Protein AF-A0AAU7CLR8-F1 (afdb_monomer)

pLDDT: mean 82.73, std 19.78, range [35.38, 98.19]

InterPro domains:
  IPR036515 Transposase IS200-like superfamily [G3DSA:3.30.70.1290] (5-138)
  IPR036515 Transposase IS200-like superfamily [SSF143422] (8-136)

Organism: NCBI:txid3120278

Nearest PDB structures (foldseek):
  8r10-assembly1_A  TM=4.354E-01  e=8.042E+00  Homo sapiens

Radius of gyration: 17.31 Å; Cα contacts (8 Å, |Δi|>4): 120; chains: 1; bounding box: 37×54×46 Å

Mean predicted aligned error: 8.2 Å

Structure (mmCIF, N/CA/C/O backbone):
data_AF-A0AAU7CLR8-F1
#
_entry.id   AF-A0AAU7CLR8-F1
#
loop_
_atom_site.group_PDB
_atom_site.id
_atom_site.type_symbol
_atom_site.label_atom_id
_atom_site.label_alt_id
_atom_site.label_comp_id
_atom_site.label_asym_id
_atom_site.label_entity_id
_atom_site.label_seq_id
_atom_site.pdbx_PDB_ins_code
_atom_site.Cartn_x
_atom_site.Cartn_y
_atom_site.Cartn_z
_atom_site.occupancy
_atom_site.B_iso_or_equiv
_atom_site.auth_seq_id
_atom_site.auth_comp_id
_atom_site.auth_asym_id
_atom_site.auth_atom_id
_atom_site.pdbx_PDB_model_num
ATOM 1 N N . MET A 1 1 ? -14.559 5.794 26.475 1.00 35.38 1 MET A N 1
ATOM 2 C CA . MET A 1 1 ? -15.899 5.375 26.018 1.00 35.38 1 MET A CA 1
ATOM 3 C C . MET A 1 1 ? -15.882 5.243 24.505 1.00 35.38 1 MET A C 1
ATOM 5 O O . MET A 1 1 ? -15.564 6.211 23.830 1.00 35.38 1 MET A O 1
ATOM 9 N N . LEU A 1 2 ? -16.119 4.031 23.996 1.00 50.56 2 LEU A N 1
ATOM 10 C CA . LEU A 1 2 ? -16.311 3.714 22.574 1.00 50.56 2 LEU A CA 1
ATOM 11 C C . LEU A 1 2 ? -17.798 3.401 22.313 1.00 50.56 2 LEU A C 1
ATOM 13 O O . LEU A 1 2 ? -18.126 2.366 21.753 1.00 50.56 2 LEU A O 1
ATOM 17 N N . GLY A 1 3 ? -18.697 4.270 22.763 1.00 42.66 3 GLY A N 1
ATOM 18 C CA . GLY A 1 3 ? -20.067 4.355 22.249 1.00 42.66 3 GLY A CA 1
ATOM 19 C C . GLY A 1 3 ? -20.168 5.762 21.677 1.00 42.66 3 GLY A C 1
ATOM 20 O O . GLY A 1 3 ? -19.748 6.693 22.350 1.00 42.66 3 GLY A O 1
ATOM 21 N N . GLU A 1 4 ? -20.501 6.014 20.418 1.00 36.34 4 GLU A N 1
ATOM 22 C CA . GLU A 1 4 ? -21.523 5.369 19.591 1.00 36.34 4 GLU A CA 1
ATOM 23 C C . GLU A 1 4 ? -21.059 5.186 18.121 1.00 36.34 4 GLU A C 1
ATOM 25 O O . GLU A 1 4 ? -21.870 5.082 17.215 1.00 36.34 4 GLU A O 1
ATOM 30 N N . GLY A 1 5 ? -19.741 5.124 17.867 1.00 45.78 5 GLY A N 1
ATOM 31 C CA . GLY A 1 5 ? -19.139 5.006 16.517 1.00 45.78 5 GLY A CA 1
ATOM 32 C C . GLY A 1 5 ? -18.350 3.711 16.249 1.00 45.78 5 GLY A C 1
ATOM 33 O O . GLY A 1 5 ? -17.415 3.697 15.447 1.00 45.78 5 GLY A O 1
ATOM 34 N N . GLY A 1 6 ? -18.633 2.632 16.988 1.00 51.19 6 GLY A N 1
ATOM 35 C CA . GLY A 1 6 ? -17.843 1.391 16.954 1.00 51.19 6 GLY A CA 1
ATOM 36 C C . GLY A 1 6 ? -17.954 0.585 15.652 1.00 51.19 6 GLY A C 1
ATOM 37 O O . GLY A 1 6 ? -16.949 0.023 15.207 1.00 51.19 6 GLY A O 1
ATOM 38 N N . SER A 1 7 ? -19.140 0.551 15.028 1.00 60.22 7 SER A N 1
ATOM 39 C CA . SER A 1 7 ? -19.382 -0.153 13.757 1.00 60.22 7 SER A CA 1
ATOM 40 C C . SER A 1 7 ? -18.608 0.483 12.612 1.00 60.22 7 SER A C 1
ATOM 42 O O . SER A 1 7 ? -17.913 -0.214 11.877 1.00 60.22 7 SER A O 1
ATOM 44 N N . ASP A 1 8 ? -18.646 1.810 12.525 1.00 75.56 8 ASP A N 1
ATOM 45 C CA . ASP A 1 8 ? -18.095 2.552 11.393 1.00 75.56 8 ASP A CA 1
ATOM 46 C C . ASP A 1 8 ? -16.573 2.482 11.380 1.00 75.56 8 ASP A C 1
ATOM 48 O O . ASP A 1 8 ? -15.959 2.290 10.330 1.00 75.56 8 ASP A O 1
ATOM 52 N N . ARG A 1 9 ? -15.939 2.533 12.558 1.00 80.62 9 ARG A N 1
ATOM 53 C CA . ARG A 1 9 ? -14.488 2.36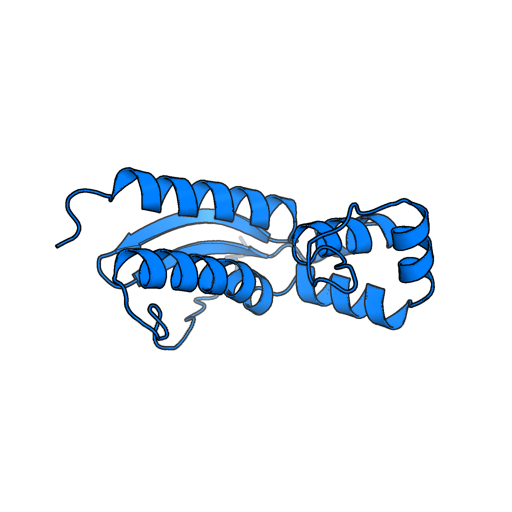0 12.656 1.00 80.62 9 ARG A CA 1
ATOM 54 C C . ARG A 1 9 ? -14.060 0.932 12.340 1.00 80.62 9 ARG A C 1
ATOM 56 O O . ARG A 1 9 ? -13.052 0.749 11.660 1.00 80.62 9 ARG A O 1
ATOM 63 N N . LYS A 1 10 ? -14.786 -0.074 12.837 1.00 85.19 10 LYS A N 1
ATOM 64 C CA . LYS A 1 10 ? -14.478 -1.478 12.537 1.00 85.19 10 LYS A CA 1
ATOM 65 C C . LYS A 1 10 ? -14.606 -1.741 11.036 1.00 85.19 10 LYS A C 1
ATOM 67 O O . LYS A 1 10 ? -13.667 -2.277 10.455 1.00 85.19 10 LYS A O 1
ATOM 72 N N . GLN A 1 11 ? -15.696 -1.283 10.421 1.00 88.94 11 GLN A N 1
ATOM 73 C CA . GLN A 1 11 ? -15.925 -1.407 8.984 1.00 88.94 11 GLN A CA 1
ATOM 74 C C . GLN A 1 11 ? -14.863 -0.659 8.175 1.00 88.94 11 GLN A C 1
ATOM 76 O O . GLN A 1 11 ? -14.345 -1.183 7.193 1.00 88.94 11 GLN A O 1
ATOM 81 N N . TRP A 1 12 ? -14.482 0.548 8.603 1.00 90.31 12 TRP A N 1
ATOM 82 C CA . TRP A 1 12 ? -13.409 1.297 7.956 1.00 90.31 12 TRP A CA 1
ATOM 83 C C . TRP A 1 12 ? -12.079 0.532 8.002 1.00 90.31 12 TRP A C 1
ATOM 85 O O . TRP A 1 12 ? -11.385 0.452 6.988 1.00 90.31 12 TRP A O 1
ATOM 95 N N . ILE A 1 13 ? -11.728 -0.057 9.155 1.00 91.94 13 ILE A N 1
ATOM 96 C CA . ILE A 1 13 ? -10.505 -0.862 9.307 1.00 91.94 13 ILE A CA 1
ATOM 97 C C . ILE A 1 13 ? -10.564 -2.092 8.401 1.00 91.94 13 ILE A C 1
ATOM 99 O O . ILE A 1 13 ? -9.583 -2.377 7.720 1.00 91.94 13 ILE A O 1
ATOM 103 N N . GLU A 1 14 ? -11.695 -2.792 8.371 1.00 93.19 14 GLU A N 1
ATOM 104 C CA . GLU A 1 14 ? -11.907 -3.969 7.526 1.00 93.19 14 GLU A CA 1
ATOM 105 C C . GLU A 1 14 ? -11.739 -3.640 6.039 1.00 93.19 14 GLU A C 1
ATOM 107 O O . GLU A 1 14 ? -10.895 -4.237 5.369 1.00 93.19 14 GLU A O 1
ATOM 112 N N . ASN A 1 15 ? -12.436 -2.608 5.555 1.00 94.25 15 ASN A N 1
ATOM 113 C CA . ASN A 1 15 ? -12.339 -2.146 4.170 1.00 94.25 15 ASN A CA 1
ATOM 114 C C . ASN A 1 15 ? -10.900 -1.754 3.815 1.00 94.25 15 ASN A C 1
ATOM 116 O O . ASN A 1 15 ? -10.388 -2.103 2.749 1.00 94.25 15 ASN A O 1
ATOM 120 N N . ARG A 1 16 ? -10.215 -1.054 4.728 1.0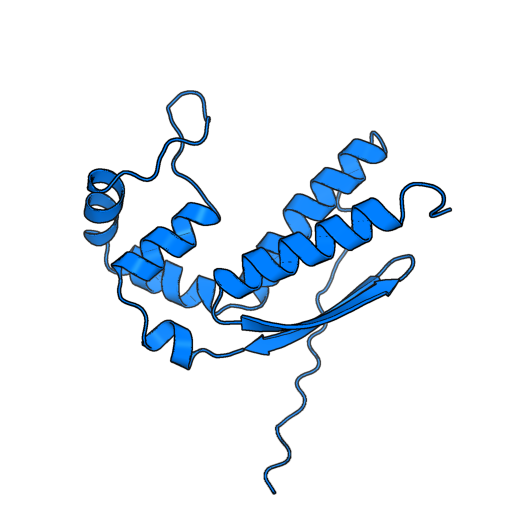0 95.06 16 ARG A N 1
ATOM 121 C CA . ARG A 1 16 ? -8.826 -0.642 4.517 1.00 95.06 16 ARG A CA 1
ATOM 122 C C . ARG A 1 16 ? -7.874 -1.835 4.497 1.00 95.06 16 ARG A C 1
ATOM 124 O O . ARG A 1 16 ? -6.948 -1.850 3.693 1.00 95.06 16 ARG A O 1
ATOM 131 N N . LEU A 1 17 ? -8.070 -2.829 5.361 1.00 96.00 17 LEU A N 1
ATOM 132 C CA . LEU A 1 17 ? -7.269 -4.055 5.356 1.00 96.00 17 LEU A CA 1
ATOM 133 C C . LEU A 1 17 ? -7.475 -4.849 4.064 1.00 96.00 17 LEU A C 1
ATOM 135 O O . LEU A 1 17 ? -6.490 -5.318 3.498 1.00 96.00 17 LEU A O 1
ATOM 139 N N . GLN A 1 18 ? -8.711 -4.944 3.570 1.00 95.81 18 GLN A N 1
ATOM 140 C CA . GLN A 1 18 ? -9.024 -5.598 2.300 1.00 95.81 18 GLN A CA 1
ATOM 141 C C . GLN A 1 18 ? -8.365 -4.879 1.114 1.00 95.81 18 GLN A C 1
ATOM 143 O O . GLN A 1 18 ? -7.741 -5.521 0.269 1.00 95.81 18 GLN A O 1
ATOM 148 N N . GLU A 1 19 ? -8.435 -3.546 1.077 1.00 96.12 19 GLU A N 1
ATOM 149 C CA . GLU A 1 19 ? -7.750 -2.734 0.068 1.00 96.12 19 GLU A CA 1
ATOM 150 C C . GLU A 1 19 ? -6.235 -2.981 0.096 1.00 96.12 19 GLU A C 1
ATOM 152 O O . GLU A 1 19 ? -5.630 -3.276 -0.935 1.00 96.12 19 GLU A O 1
ATOM 157 N N . LEU A 1 20 ? -5.611 -2.907 1.278 1.00 97.19 20 LEU A N 1
ATOM 158 C CA . LEU A 1 20 ? -4.170 -3.111 1.413 1.00 97.19 20 LEU A CA 1
ATOM 159 C C . LEU A 1 20 ? -3.757 -4.545 1.059 1.00 97.19 20 LEU A C 1
ATOM 161 O O . LEU A 1 20 ? -2.727 -4.710 0.410 1.00 97.19 20 LEU A O 1
ATOM 165 N N . ALA A 1 21 ? -4.551 -5.559 1.412 1.00 95.44 21 ALA A N 1
ATOM 166 C CA . ALA A 1 21 ? -4.310 -6.949 1.015 1.00 95.44 21 ALA A CA 1
ATOM 167 C C . ALA A 1 21 ? -4.371 -7.139 -0.510 1.00 95.44 21 ALA A C 1
ATOM 169 O O . ALA A 1 21 ? -3.631 -7.943 -1.067 1.00 95.44 21 ALA A O 1
ATOM 170 N N . GLY A 1 22 ? -5.210 -6.362 -1.202 1.00 95.50 22 GLY A N 1
ATOM 171 C CA . GLY A 1 22 ? -5.273 -6.353 -2.662 1.00 95.50 22 GLY A CA 1
ATOM 172 C C . GLY A 1 22 ? -4.091 -5.650 -3.339 1.00 95.50 22 GLY A C 1
ATOM 173 O O . GLY A 1 22 ? -3.869 -5.863 -4.530 1.00 95.50 22 GLY A O 1
ATOM 174 N N . LEU A 1 23 ? -3.331 -4.820 -2.616 1.00 97.25 23 LEU A N 1
ATOM 175 C CA . LEU A 1 23 ? -2.227 -4.013 -3.155 1.00 97.25 23 LEU A CA 1
ATOM 176 C C . LEU A 1 23 ? -0.850 -4.569 -2.790 1.00 97.25 23 LEU A C 1
ATOM 178 O O . LEU A 1 23 ? 0.045 -4.570 -3.636 1.00 97.25 23 LEU A O 1
ATOM 182 N N . PHE A 1 24 ? -0.696 -5.032 -1.553 1.00 98.06 24 PHE A N 1
ATOM 183 C CA . PHE A 1 24 ? 0.533 -5.595 -1.010 1.00 98.06 24 PHE A CA 1
ATOM 184 C C . PHE A 1 24 ? 0.622 -7.097 -1.259 1.00 98.06 24 PHE A C 1
ATOM 186 O O . PHE A 1 24 ? -0.366 -7.784 -1.492 1.00 98.06 24 PHE A O 1
ATOM 193 N N . SER A 1 25 ? 1.835 -7.619 -1.128 1.00 96.88 25 SER A N 1
ATOM 194 C CA . SER A 1 25 ? 2.121 -9.052 -1.178 1.00 96.88 25 SER A CA 1
ATOM 195 C C . SER A 1 25 ? 1.912 -9.698 0.190 1.00 96.88 25 SER A C 1
ATOM 197 O O . SER A 1 25 ? 2.803 -10.335 0.758 1.00 96.88 25 SER A O 1
ATOM 199 N N . ILE A 1 26 ? 0.764 -9.393 0.795 1.00 96.19 26 ILE A N 1
ATOM 200 C CA . ILE A 1 26 ? 0.450 -9.696 2.188 1.00 96.19 26 ILE A CA 1
ATOM 201 C C . ILE A 1 26 ? -1.014 -10.107 2.265 1.00 96.19 26 ILE A C 1
ATOM 203 O O . ILE A 1 26 ? -1.905 -9.318 1.959 1.00 96.19 26 ILE A O 1
ATOM 207 N N . ALA A 1 27 ? -1.259 -11.326 2.731 1.00 94.44 27 ALA A N 1
ATOM 208 C CA . ALA A 1 27 ? -2.601 -11.792 3.042 1.00 94.44 27 ALA A CA 1
ATOM 209 C C . ALA A 1 27 ? -2.976 -11.392 4.474 1.00 94.44 27 ALA A C 1
ATOM 211 O O . ALA A 1 27 ? -2.150 -11.481 5.387 1.00 94.44 27 ALA A O 1
ATOM 212 N N . VAL A 1 28 ? -4.228 -10.987 4.680 1.00 95.69 28 VAL A N 1
ATOM 213 C CA . VAL A 1 28 ? -4.787 -10.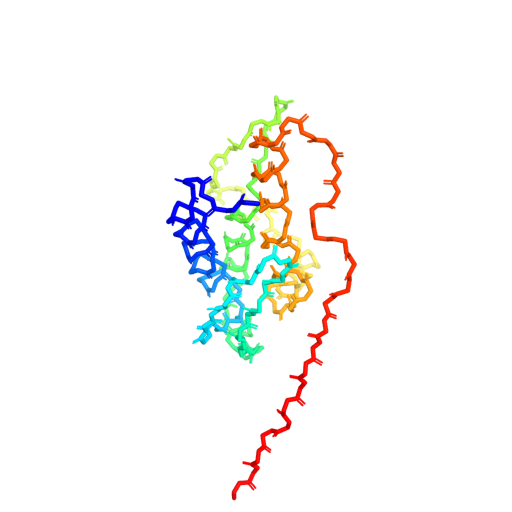680 6.003 1.00 95.69 28 VAL A CA 1
ATOM 214 C C . VAL A 1 28 ? -5.669 -11.849 6.430 1.00 95.69 28 VAL A C 1
ATOM 216 O O . VAL A 1 28 ? -6.641 -12.165 5.754 1.00 95.69 28 VAL A O 1
ATOM 219 N N . GLY A 1 29 ? -5.317 -12.499 7.540 1.00 93.00 29 GLY A N 1
ATOM 220 C CA . GLY A 1 29 ? -6.075 -13.623 8.102 1.00 93.00 29 GLY A CA 1
ATOM 221 C C . GLY A 1 29 ? -7.153 -13.200 9.103 1.00 93.00 29 GLY A C 1
ATOM 222 O O . GLY A 1 29 ? -8.067 -13.965 9.384 1.00 93.00 29 GLY A O 1
ATOM 223 N N . GLY A 1 30 ? -7.053 -11.989 9.652 1.00 92.25 30 GLY A N 1
ATOM 224 C CA . GLY A 1 30 ? -8.034 -11.446 10.588 1.00 92.25 30 GLY A CA 1
ATOM 225 C C . GLY A 1 30 ? -7.496 -10.252 11.365 1.00 92.25 30 GLY A C 1
ATOM 226 O O . GLY A 1 30 ? -6.304 -9.936 11.311 1.00 92.25 30 GLY A O 1
ATOM 227 N N . PHE A 1 31 ? -8.372 -9.579 12.106 1.00 94.31 31 PHE A N 1
ATOM 228 C CA . PHE A 1 31 ? -7.987 -8.478 12.983 1.00 94.31 31 PHE A CA 1
ATOM 229 C C . PHE A 1 31 ? -8.885 -8.398 14.220 1.00 94.31 31 PHE A C 1
ATOM 231 O O . PHE A 1 31 ? -10.027 -8.855 14.208 1.00 94.31 31 PHE A O 1
ATOM 238 N N . ALA A 1 32 ? -8.369 -7.787 15.283 1.00 89.62 32 ALA A N 1
ATOM 239 C CA . ALA A 1 32 ? -9.113 -7.501 16.503 1.00 89.62 32 ALA A CA 1
ATOM 240 C C . ALA A 1 32 ? -8.853 -6.062 16.956 1.00 89.62 32 ALA A C 1
ATOM 242 O O . ALA A 1 32 ? -7.704 -5.609 17.012 1.00 89.62 32 ALA A O 1
ATOM 243 N N . VAL A 1 33 ? -9.932 -5.352 17.290 1.00 84.56 33 VAL A N 1
ATOM 244 C CA . VAL A 1 33 ? -9.889 -3.990 17.831 1.00 84.56 33 VAL A CA 1
ATOM 245 C C . VAL A 1 33 ? -10.111 -4.068 19.336 1.00 84.56 33 VAL A C 1
ATOM 247 O O . VAL A 1 33 ? -11.187 -4.453 19.787 1.00 84.56 33 VAL A O 1
ATOM 250 N N . LEU A 1 34 ? -9.095 -3.693 20.107 1.00 79.19 34 LEU A N 1
ATOM 251 C CA . LEU A 1 34 ? -9.169 -3.516 21.554 1.00 79.19 34 LEU A CA 1
ATOM 252 C C . LEU A 1 34 ? -9.160 -2.018 21.891 1.00 79.19 34 LEU A C 1
ATOM 254 O O . LEU A 1 34 ? -8.874 -1.175 21.040 1.00 79.19 34 LEU A O 1
ATOM 258 N N . ASN A 1 35 ? -9.439 -1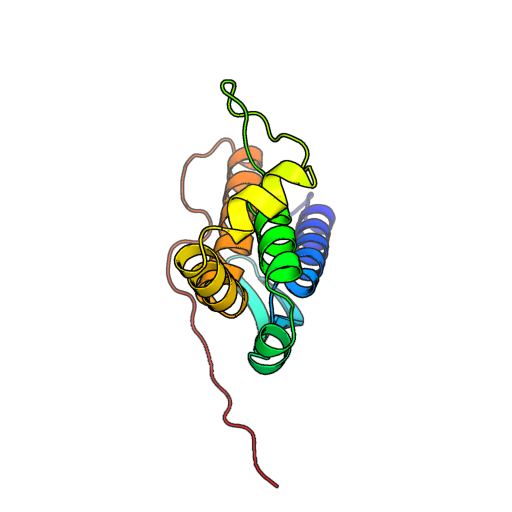.678 23.151 1.00 60.72 35 ASN A N 1
ATOM 259 C CA . ASN A 1 35 ? -9.600 -0.291 23.613 1.00 60.72 35 ASN A CA 1
ATOM 260 C C . ASN A 1 35 ? -8.421 0.641 23.256 1.00 60.72 35 ASN A C 1
ATOM 262 O O . ASN A 1 35 ? -8.617 1.845 23.086 1.00 60.72 35 ASN A O 1
ATOM 266 N N . ASN A 1 36 ? -7.211 0.095 23.129 1.00 70.94 36 ASN A N 1
ATOM 267 C CA . ASN A 1 36 ? -5.977 0.823 22.819 1.00 70.94 36 ASN A CA 1
ATOM 268 C C . ASN A 1 36 ? -5.047 0.099 21.821 1.00 70.94 36 ASN A C 1
ATOM 270 O O . ASN A 1 36 ? -3.977 0.622 21.509 1.00 70.94 36 ASN A O 1
ATOM 274 N N . HIS A 1 37 ? -5.433 -1.073 21.308 1.00 77.94 37 HIS A N 1
ATOM 275 C CA . HIS A 1 37 ? -4.592 -1.887 20.427 1.00 77.94 37 HIS A CA 1
ATOM 276 C C . HIS A 1 37 ? -5.371 -2.407 19.220 1.00 77.94 37 HIS A C 1
ATOM 278 O O . HIS A 1 37 ? -6.536 -2.782 19.322 1.00 77.94 37 HIS A O 1
ATOM 284 N N . LEU A 1 38 ? -4.692 -2.457 18.075 1.00 85.81 38 LEU A N 1
ATOM 285 C CA . LEU A 1 38 ? -5.155 -3.133 16.870 1.00 85.81 38 LEU A CA 1
ATOM 286 C C . LEU A 1 38 ? -4.222 -4.315 16.614 1.00 85.81 38 LEU A C 1
ATOM 288 O O . LEU A 1 38 ? -3.033 -4.113 16.358 1.00 85.81 38 LEU A O 1
ATOM 292 N N . HIS A 1 39 ? -4.764 -5.526 16.681 1.00 90.44 39 HIS A N 1
ATOM 293 C CA . HIS A 1 39 ? -4.060 -6.746 16.298 1.00 90.44 39 HIS A CA 1
ATOM 294 C C . HIS A 1 39 ? -4.471 -7.111 14.877 1.00 90.44 39 HIS A C 1
ATOM 296 O O . HIS A 1 39 ? -5.662 -7.131 14.577 1.00 90.44 39 HIS A O 1
ATOM 302 N N . VAL A 1 40 ? -3.500 -7.396 14.011 1.00 93.19 40 VAL A N 1
ATOM 303 C CA . VAL A 1 40 ? -3.744 -7.841 12.633 1.00 93.19 40 VAL A CA 1
ATOM 304 C C . VAL A 1 40 ? -2.912 -9.094 12.397 1.00 93.19 40 VAL A C 1
ATOM 306 O O . VAL A 1 40 ? -1.689 -9.057 12.538 1.00 93.19 40 VAL A O 1
ATOM 309 N N . LEU A 1 41 ? -3.577 -10.194 12.058 1.00 94.62 41 LEU A N 1
ATOM 310 C CA . LEU A 1 41 ? -2.933 -11.429 11.634 1.00 94.62 41 LEU A CA 1
ATOM 311 C C . LEU A 1 41 ? -2.660 -11.337 10.135 1.00 94.62 41 LEU A C 1
ATOM 313 O O . LEU A 1 41 ? -3.585 -11.154 9.341 1.00 94.62 41 LEU A O 1
ATOM 317 N N . VAL A 1 42 ? -1.395 -11.473 9.751 1.00 95.19 42 VAL A N 1
ATOM 318 C CA . VAL A 1 42 ? -0.964 -11.368 8.357 1.00 95.19 42 VAL A CA 1
ATOM 319 C C . VAL A 1 42 ? -0.013 -12.494 7.982 1.00 95.19 42 VAL A C 1
ATOM 321 O O . VAL A 1 42 ? 0.767 -12.960 8.813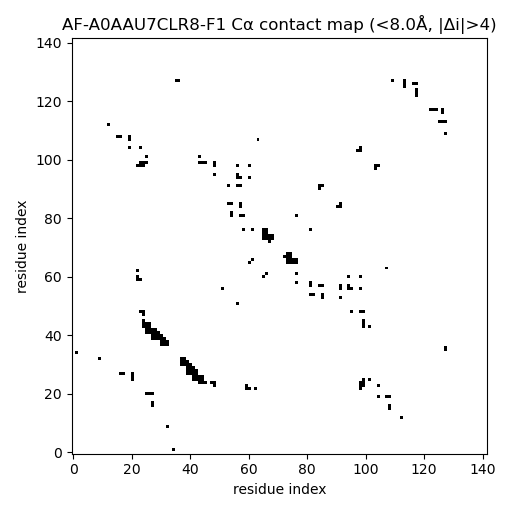 1.00 95.19 42 VAL A O 1
ATOM 324 N N . ARG A 1 43 ? -0.037 -12.884 6.708 1.00 94.56 43 ARG A N 1
ATOM 325 C CA . ARG A 1 43 ? 0.953 -13.767 6.087 1.00 94.56 43 ARG A CA 1
ATOM 326 C C . ARG A 1 43 ? 1.664 -12.996 4.983 1.00 94.56 43 ARG A C 1
ATOM 328 O O . ARG A 1 43 ? 1.010 -12.459 4.093 1.00 94.56 43 ARG A O 1
ATOM 335 N N . LEU A 1 44 ? 2.991 -12.948 5.039 1.00 93.56 44 LEU A N 1
ATOM 336 C CA . LEU A 1 44 ? 3.802 -12.364 3.972 1.00 93.56 44 LEU A CA 1
ATOM 337 C C . LEU A 1 44 ? 3.962 -13.380 2.842 1.00 93.56 44 LEU A C 1
ATOM 339 O O . LEU A 1 44 ? 4.193 -14.558 3.109 1.00 93.56 44 LEU A O 1
ATOM 343 N N . ASP A 1 45 ? 3.864 -12.918 1.603 1.00 92.44 45 ASP A N 1
ATOM 344 C CA . ASP A 1 45 ? 4.040 -13.745 0.412 1.00 92.44 45 ASP A CA 1
ATOM 345 C C . ASP A 1 45 ? 4.973 -13.025 -0.573 1.00 92.44 45 ASP A C 1
ATOM 347 O O . ASP A 1 45 ? 4.511 -12.377 -1.508 1.00 92.44 45 ASP A O 1
ATOM 351 N N . PRO A 1 46 ? 6.299 -13.038 -0.360 1.00 88.19 46 PRO A N 1
ATOM 352 C CA . PRO A 1 46 ? 7.228 -12.322 -1.237 1.00 88.19 46 PRO A CA 1
ATOM 353 C C . PRO A 1 46 ? 7.269 -12.897 -2.662 1.00 88.19 46 PRO A C 1
ATOM 355 O O . PRO A 1 46 ? 7.627 -12.177 -3.594 1.00 88.19 46 PRO A O 1
ATOM 358 N N . GLN A 1 47 ? 6.876 -14.163 -2.850 1.00 90.69 47 GLN A N 1
ATOM 359 C CA . GLN A 1 47 ? 6.850 -14.817 -4.161 1.00 90.69 47 GLN A CA 1
ATOM 360 C C . GLN A 1 47 ? 5.776 -14.205 -5.062 1.00 90.69 47 GLN A C 1
ATOM 362 O O . GLN A 1 47 ? 6.049 -13.928 -6.230 1.00 90.69 47 GLN A O 1
ATOM 367 N N . LEU A 1 48 ? 4.599 -13.898 -4.505 1.00 91.94 48 LEU A N 1
ATOM 368 C CA . LEU A 1 48 ? 3.532 -13.203 -5.227 1.00 91.94 48 LEU A CA 1
ATOM 369 C C . LEU A 1 48 ? 4.019 -11.874 -5.831 1.00 91.94 48 LEU A C 1
ATOM 371 O O . LEU A 1 48 ? 3.750 -11.586 -6.994 1.00 91.94 48 LEU A O 1
ATOM 375 N N . ALA A 1 49 ? 4.803 -11.095 -5.087 1.00 90.75 49 ALA A N 1
ATOM 376 C CA . ALA A 1 49 ? 5.372 -9.858 -5.604 1.00 90.75 49 ALA A CA 1
ATOM 377 C C . ALA A 1 49 ? 6.510 -10.074 -6.593 1.00 90.75 49 ALA A C 1
ATOM 379 O O . ALA A 1 49 ? 6.827 -9.141 -7.319 1.00 90.75 49 ALA A O 1
ATOM 380 N N . GLY A 1 50 ? 7.152 -11.241 -6.618 1.00 91.06 50 GLY A N 1
ATOM 381 C CA . GLY A 1 50 ? 8.098 -11.612 -7.671 1.00 91.06 50 GLY A CA 1
ATOM 382 C C . GLY A 1 50 ? 7.402 -11.875 -9.008 1.00 91.06 50 GLY A C 1
ATOM 383 O O . GLY A 1 50 ? 7.975 -11.581 -10.051 1.00 91.06 50 GLY A O 1
ATOM 384 N N . ALA A 1 51 ? 6.155 -12.352 -8.975 1.00 95.50 51 ALA A N 1
ATOM 385 C CA . ALA A 1 51 ? 5.382 -12.689 -10.169 1.00 95.50 51 ALA A CA 1
ATOM 386 C C . ALA A 1 51 ? 4.764 -11.475 -10.887 1.00 95.50 51 ALA A C 1
ATOM 388 O O . ALA A 1 51 ? 4.400 -11.584 -12.054 1.00 95.50 51 ALA A O 1
ATOM 389 N N . TRP A 1 52 ? 4.634 -10.323 -10.220 1.00 97.50 52 TRP A N 1
ATOM 390 C CA . TRP A 1 52 ? 4.067 -9.125 -10.846 1.00 97.50 52 TRP A CA 1
ATOM 391 C C . TRP A 1 52 ? 4.965 -8.582 -11.958 1.00 97.50 52 TRP A C 1
ATOM 393 O O . TRP A 1 52 ? 6.187 -8.509 -11.818 1.00 97.50 52 TRP A O 1
ATOM 403 N N . SER A 1 53 ? 4.363 -8.084 -13.026 1.00 98.12 53 SER A N 1
ATOM 404 C CA . SER A 1 53 ? 5.059 -7.207 -13.966 1.00 98.12 53 SER A CA 1
ATOM 405 C C . SER A 1 53 ? 5.450 -5.880 -13.300 1.00 98.12 53 SER A C 1
ATOM 407 O O . SER A 1 53 ? 4.882 -5.462 -12.285 1.00 98.12 53 SER A O 1
ATOM 409 N N . ASP A 1 54 ? 6.429 -5.185 -13.876 1.00 98.19 54 ASP A N 1
ATOM 410 C CA . ASP A 1 54 ? 6.807 -3.843 -13.418 1.00 98.19 54 ASP A CA 1
ATOM 411 C C . ASP A 1 54 ? 5.640 -2.853 -13.530 1.00 98.19 54 ASP A C 1
ATOM 413 O O . ASP A 1 54 ? 5.462 -1.989 -12.668 1.00 98.19 54 ASP A O 1
ATOM 417 N N . GLU A 1 55 ? 4.781 -3.026 -14.537 1.00 97.88 55 GLU A N 1
ATOM 418 C CA . GLU A 1 55 ? 3.571 -2.224 -14.705 1.00 97.88 55 GLU A CA 1
ATOM 419 C C . GLU A 1 55 ? 2.593 -2.424 -13.542 1.00 97.88 55 GLU A C 1
ATOM 421 O O . GLU A 1 55 ? 2.087 -1.453 -12.970 1.00 97.88 55 GLU A O 1
ATOM 426 N N . GLU A 1 56 ? 2.362 -3.671 -13.132 1.00 97.81 56 GLU A N 1
ATOM 427 C CA . GLU A 1 56 ? 1.515 -3.970 -11.978 1.00 97.81 56 GLU A CA 1
ATOM 428 C C . GLU A 1 56 ? 2.068 -3.353 -10.693 1.00 97.81 56 GLU A C 1
ATOM 430 O O . GLU A 1 56 ? 1.296 -2.797 -9.907 1.00 97.81 56 GLU A O 1
ATOM 435 N N . VAL A 1 57 ? 3.389 -3.386 -10.485 1.00 98.19 57 VAL A N 1
ATOM 436 C CA . VAL A 1 57 ? 4.035 -2.722 -9.340 1.00 98.19 57 VAL A CA 1
ATOM 437 C C . VAL A 1 57 ? 3.745 -1.222 -9.352 1.00 98.19 57 VAL A C 1
ATOM 439 O O . VAL A 1 57 ? 3.328 -0.668 -8.329 1.00 98.19 57 VAL A O 1
ATOM 442 N N . VAL A 1 58 ? 3.914 -0.566 -10.503 1.00 98.06 58 VAL A N 1
ATOM 443 C CA . VAL A 1 58 ? 3.642 0.869 -10.666 1.00 98.06 58 VAL A CA 1
ATOM 444 C C . VAL A 1 58 ? 2.175 1.181 -10.364 1.00 98.06 58 VAL A C 1
ATOM 446 O O . VAL A 1 58 ? 1.889 2.097 -9.587 1.00 98.06 58 VAL A O 1
ATOM 449 N N . ARG A 1 59 ? 1.234 0.408 -10.917 1.00 97.25 59 ARG A N 1
ATOM 450 C CA . ARG A 1 59 ? -0.209 0.629 -10.721 1.00 97.25 59 ARG A CA 1
ATOM 451 C C . ARG A 1 59 ? -0.650 0.379 -9.281 1.00 97.25 59 ARG A C 1
ATOM 453 O O . ARG A 1 59 ? -1.407 1.179 -8.728 1.00 97.25 59 ARG A O 1
ATOM 460 N N . ARG A 1 60 ? -0.155 -0.688 -8.645 1.00 97.56 60 ARG A N 1
ATOM 461 C CA . ARG A 1 60 ? -0.396 -0.975 -7.219 1.00 97.56 60 ARG A CA 1
ATOM 462 C C . ARG A 1 60 ? 0.123 0.161 -6.344 1.00 97.56 60 ARG A C 1
ATOM 464 O O . ARG A 1 60 ? -0.590 0.629 -5.458 1.00 97.56 60 ARG A O 1
ATOM 471 N N . TRP A 1 61 ? 1.328 0.656 -6.631 1.00 97.38 61 TRP A N 1
ATOM 472 C CA . TRP A 1 61 ? 1.900 1.796 -5.919 1.00 97.38 61 TRP A CA 1
ATOM 473 C C . TRP A 1 61 ? 1.068 3.071 -6.101 1.00 97.38 61 TRP A C 1
ATOM 475 O O . TRP A 1 61 ? 0.804 3.779 -5.129 1.00 97.38 61 TRP A O 1
ATOM 485 N N . ALA A 1 62 ? 0.615 3.351 -7.323 1.00 95.94 62 ALA A N 1
ATOM 486 C CA . ALA A 1 62 ? -0.168 4.543 -7.635 1.00 95.94 62 ALA A CA 1
ATOM 487 C C . ALA A 1 62 ? -1.544 4.559 -6.947 1.00 95.94 62 ALA A C 1
ATOM 489 O O . ALA A 1 62 ? -2.039 5.630 -6.611 1.00 95.94 62 ALA A O 1
ATOM 490 N N . ARG A 1 63 ? -2.139 3.395 -6.650 1.00 95.00 63 ARG A N 1
ATOM 491 C CA . ARG A 1 63 ? -3.359 3.322 -5.822 1.00 95.00 63 ARG A CA 1
ATOM 492 C C . ARG A 1 63 ? -3.122 3.771 -4.376 1.00 95.00 63 ARG A C 1
ATOM 494 O O . ARG A 1 63 ? -3.999 4.383 -3.779 1.00 95.00 63 ARG A O 1
ATOM 501 N N . LEU A 1 64 ? -1.935 3.515 -3.821 1.00 93.94 64 LEU A N 1
ATOM 502 C CA . LEU A 1 64 ? -1.562 3.978 -2.477 1.00 93.94 64 LEU A CA 1
ATOM 503 C C . LEU A 1 64 ? -1.158 5.456 -2.469 1.00 93.94 64 LEU A C 1
ATOM 505 O O . LEU A 1 64 ? -1.468 6.191 -1.529 1.00 93.94 64 LEU A O 1
ATOM 509 N N . PHE A 1 65 ? -0.428 5.870 -3.502 1.00 93.25 65 PHE A N 1
ATOM 510 C CA . PHE A 1 65 ? 0.178 7.190 -3.622 1.00 93.25 65 PHE A CA 1
ATOM 511 C C . PHE A 1 65 ? -0.072 7.734 -5.030 1.00 93.25 65 PHE A C 1
ATOM 513 O O . PHE A 1 65 ? 0.835 7.691 -5.869 1.00 93.25 65 PHE A O 1
ATOM 520 N N . PRO A 1 66 ? -1.293 8.226 -5.304 1.00 92.56 66 PRO A N 1
ATOM 521 C CA . PRO A 1 66 ? -1.625 8.726 -6.625 1.00 92.56 66 PRO A CA 1
ATOM 522 C C . PRO A 1 66 ? -0.751 9.936 -6.966 1.00 92.56 66 PRO A C 1
ATOM 524 O O . PRO A 1 66 ? -0.392 10.708 -6.061 1.00 92.56 66 PRO A O 1
ATOM 527 N N . PRO A 1 67 ? -0.400 10.114 -8.252 1.00 92.75 67 PRO A N 1
ATOM 528 C CA . PRO A 1 67 ? 0.239 11.336 -8.707 1.00 92.75 67 PRO A CA 1
ATOM 529 C C . PRO A 1 67 ? -0.606 12.547 -8.324 1.00 92.75 67 PRO A C 1
ATOM 531 O O . PRO A 1 67 ? -1.823 12.450 -8.162 1.00 92.75 67 PRO A O 1
ATOM 534 N N . ARG A 1 68 ? 0.054 13.689 -8.147 1.00 92.81 68 ARG A N 1
ATOM 535 C CA . ARG A 1 68 ? -0.605 14.936 -7.771 1.00 92.81 68 ARG A CA 1
ATOM 536 C C . ARG A 1 68 ? -0.243 16.041 -8.741 1.00 92.81 68 ARG A C 1
ATOM 538 O O . ARG A 1 68 ? 0.896 16.098 -9.203 1.00 92.81 68 ARG A O 1
ATOM 545 N N . ASP A 1 69 ? -1.208 16.901 -9.021 1.00 90.56 69 ASP A N 1
ATOM 546 C CA . ASP A 1 69 ? -0.989 18.113 -9.799 1.00 90.56 69 ASP A CA 1
ATOM 547 C C . ASP A 1 69 ? -0.265 19.196 -8.973 1.00 90.56 69 ASP A C 1
ATOM 549 O O . ASP A 1 69 ? 0.112 19.008 -7.810 1.00 90.56 69 ASP A O 1
ATOM 553 N N . GLN A 1 70 ? -0.101 20.373 -9.576 1.00 90.56 70 GLN A N 1
ATOM 554 C CA . GLN A 1 70 ? 0.501 21.540 -8.928 1.00 90.56 70 GLN A CA 1
ATOM 555 C C . GLN A 1 70 ? -0.322 22.043 -7.728 1.00 90.56 70 GLN A C 1
ATOM 557 O O . GLN A 1 70 ? 0.231 22.644 -6.806 1.00 90.56 70 GLN A O 1
ATOM 562 N N . THR A 1 71 ? -1.625 21.749 -7.698 1.00 92.19 71 THR A N 1
ATOM 563 C CA . THR A 1 71 ? -2.538 22.093 -6.598 1.00 92.19 71 THR A CA 1
ATOM 564 C C . THR A 1 71 ? -2.574 21.028 -5.493 1.00 92.19 71 THR A C 1
ATOM 566 O O . THR A 1 71 ? -3.297 21.167 -4.504 1.00 92.19 71 THR A O 1
ATOM 569 N N . ARG A 1 72 ? -1.725 19.993 -5.606 1.00 87.81 72 ARG A N 1
ATOM 570 C CA . ARG A 1 72 ? -1.622 18.823 -4.719 1.00 87.81 72 ARG A CA 1
ATOM 571 C C . ARG A 1 72 ? -2.860 17.924 -4.723 1.00 87.81 72 ARG A C 1
ATOM 573 O O . ARG A 1 72 ? -2.987 17.086 -3.821 1.00 87.81 72 ARG A O 1
ATOM 580 N N . GLN A 1 73 ? -3.734 18.034 -5.713 1.00 88.50 73 GLN A N 1
ATOM 581 C CA . GLN A 1 73 ? -4.873 17.138 -5.873 1.00 88.50 73 GLN A CA 1
ATOM 582 C C . GLN A 1 73 ? -4.451 15.844 -6.570 1.00 88.50 73 GLN A C 1
ATOM 584 O O . GLN A 1 73 ? -3.611 15.893 -7.469 1.00 88.50 73 GLN A O 1
ATOM 589 N N . PRO A 1 74 ? -4.977 14.676 -6.149 1.00 89.50 74 PRO A N 1
ATOM 590 C CA . PRO A 1 74 ? -4.765 13.428 -6.868 1.00 89.50 74 PRO A CA 1
ATOM 591 C C . PRO A 1 74 ? -5.220 13.556 -8.323 1.00 89.50 74 PRO A C 1
ATOM 593 O O . PRO A 1 74 ? -6.327 14.024 -8.577 1.00 89.50 74 PRO A O 1
ATOM 596 N N . VAL A 1 75 ? -4.383 13.113 -9.254 1.00 91.19 75 VAL A N 1
ATOM 597 C CA . VAL A 1 75 ? -4.729 13.021 -10.676 1.00 91.19 75 VAL A CA 1
ATOM 598 C C . VAL A 1 75 ? -4.863 11.568 -11.101 1.00 91.19 75 VAL A C 1
ATOM 600 O O . VAL A 1 75 ? -4.360 10.655 -10.439 1.00 91.19 75 VAL A O 1
ATOM 603 N N . GLU A 1 76 ? -5.561 11.356 -12.212 1.00 90.38 76 GLU A N 1
ATOM 604 C CA . GLU A 1 76 ? -5.739 10.034 -12.793 1.00 90.38 76 GLU A CA 1
ATOM 605 C C . GLU A 1 76 ? -4.392 9.403 -13.175 1.00 90.38 76 GLU A C 1
ATOM 607 O O . GLU A 1 76 ? -3.479 10.055 -13.690 1.00 90.38 76 GLU A O 1
ATOM 612 N N . VAL A 1 77 ? -4.275 8.099 -12.924 1.00 93.06 77 VAL A N 1
ATOM 613 C CA . VAL A 1 77 ? -3.103 7.302 -13.294 1.00 93.06 77 VAL A CA 1
ATOM 614 C C . VAL A 1 77 ? -3.219 6.924 -14.771 1.00 93.06 77 VAL A C 1
ATOM 616 O O . VAL A 1 77 ? -3.670 5.832 -15.114 1.00 93.06 77 VAL A O 1
ATOM 619 N N . SER A 1 78 ? -2.833 7.851 -15.647 1.00 94.00 78 SER A N 1
ATOM 620 C CA . SER A 1 78 ? -2.847 7.633 -17.096 1.00 94.00 78 SER A CA 1
ATOM 621 C C . SER A 1 78 ? -1.775 6.634 -17.541 1.00 94.00 78 SER A C 1
ATOM 623 O O . SER A 1 78 ? -0.756 6.441 -16.872 1.00 94.00 78 SER A O 1
ATOM 625 N N . GLN A 1 79 ? -1.972 6.030 -18.716 1.00 94.81 79 GLN A N 1
ATOM 626 C CA . GLN A 1 79 ? -0.987 5.126 -19.316 1.00 94.81 79 GLN A CA 1
ATOM 627 C C . GLN A 1 79 ? 0.378 5.805 -19.505 1.00 94.81 79 GLN A C 1
ATOM 629 O O . GLN A 1 79 ? 1.405 5.249 -19.126 1.00 94.81 79 GLN A O 1
ATOM 634 N N . ALA A 1 80 ? 0.382 7.054 -19.978 1.00 94.38 80 ALA A N 1
ATOM 635 C CA . ALA A 1 80 ? 1.602 7.838 -20.151 1.00 94.38 80 ALA A CA 1
ATOM 636 C C . ALA A 1 80 ? 2.351 8.067 -18.825 1.00 94.38 80 ALA A C 1
ATOM 638 O O . ALA A 1 80 ? 3.583 8.062 -18.792 1.00 94.38 80 ALA A O 1
ATOM 639 N N . TRP A 1 81 ? 1.625 8.244 -17.714 1.00 94.69 81 TRP A N 1
ATOM 640 C CA . TRP A 1 81 ? 2.248 8.354 -16.395 1.00 94.69 81 TRP A CA 1
ATOM 641 C C . TRP A 1 81 ? 2.911 7.039 -15.974 1.00 94.69 81 TRP A C 1
ATOM 643 O O . TRP A 1 81 ? 4.042 7.048 -15.483 1.00 94.69 81 TRP A O 1
ATOM 653 N N . VAL A 1 82 ? 2.230 5.910 -16.197 1.00 96.81 82 VAL A N 1
ATOM 654 C CA . VAL A 1 82 ? 2.754 4.572 -15.889 1.00 96.81 82 VAL A CA 1
ATOM 655 C C . VAL A 1 82 ? 4.022 4.297 -16.696 1.00 96.81 82 VAL A C 1
ATOM 657 O O . VAL A 1 82 ? 5.051 3.967 -16.112 1.00 96.81 82 VAL A O 1
ATOM 660 N N . GLU A 1 83 ? 3.991 4.531 -18.007 1.00 96.25 83 GLU A N 1
ATOM 661 C CA . GLU A 1 83 ? 5.148 4.389 -18.901 1.00 96.25 83 GLU A CA 1
ATOM 662 C C . GLU A 1 83 ? 6.303 5.311 -18.513 1.00 96.25 83 GLU A C 1
ATOM 664 O O . GLU A 1 83 ? 7.465 4.903 -18.518 1.00 96.25 83 GLU A O 1
ATOM 669 N N . GLY A 1 84 ? 6.000 6.550 -18.118 1.00 95.81 84 GLY A N 1
ATOM 670 C CA . GLY A 1 84 ? 6.995 7.473 -17.584 1.00 95.81 84 GLY A CA 1
ATOM 671 C C . GLY A 1 84 ? 7.680 6.922 -16.335 1.00 95.81 84 GLY A C 1
ATOM 672 O O .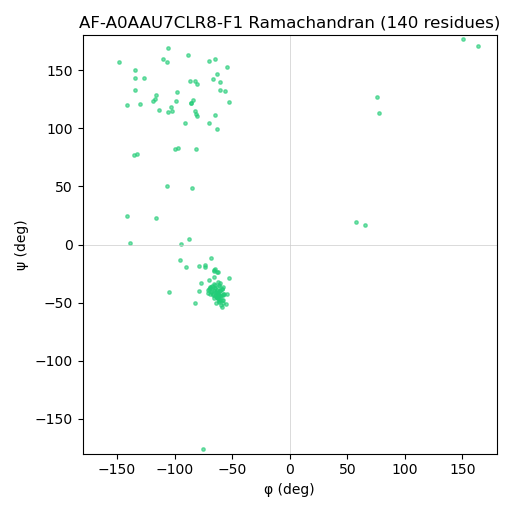 GLY A 1 84 ? 8.890 7.077 -16.178 1.00 95.81 84 GLY A O 1
ATOM 673 N N . ARG A 1 85 ? 6.928 6.236 -15.467 1.00 95.50 85 ARG A N 1
ATOM 674 C CA . ARG A 1 85 ? 7.455 5.651 -14.233 1.00 95.50 85 ARG A CA 1
ATOM 675 C C . ARG A 1 85 ? 8.244 4.366 -14.465 1.00 95.50 85 ARG A C 1
ATOM 677 O O . ARG A 1 85 ? 9.231 4.148 -13.769 1.00 95.50 85 ARG A O 1
ATOM 684 N N . LEU A 1 86 ? 7.854 3.572 -15.460 1.00 97.69 86 LEU A N 1
ATOM 685 C CA . LE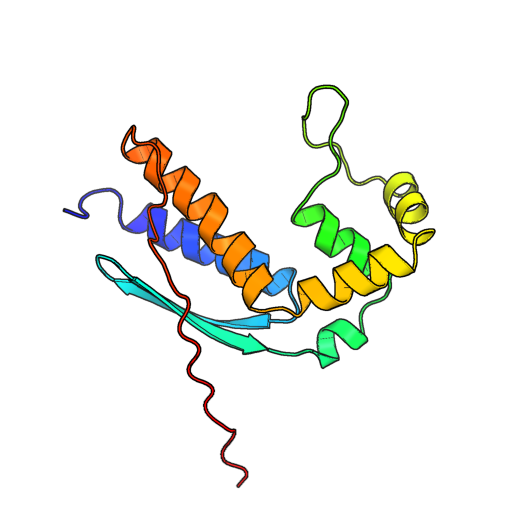U A 1 86 ? 8.547 2.344 -15.863 1.00 97.69 86 LEU A CA 1
ATOM 686 C C . LEU A 1 86 ? 9.980 2.587 -16.352 1.00 97.69 86 LEU A C 1
ATOM 688 O O . LEU A 1 86 ? 10.817 1.696 -16.252 1.00 97.69 86 LEU A O 1
ATOM 692 N N . LYS A 1 87 ? 10.293 3.802 -16.819 1.00 97.44 87 LYS A N 1
ATOM 693 C CA . LYS A 1 87 ? 11.661 4.189 -17.210 1.00 97.44 87 LYS A CA 1
ATOM 694 C C . LYS A 1 87 ? 12.643 4.208 -16.032 1.00 97.44 87 LYS A C 1
ATOM 696 O O . LYS A 1 87 ? 13.848 4.129 -16.249 1.00 97.44 87 LYS A O 1
ATOM 701 N N . ASP A 1 88 ? 12.149 4.315 -14.799 1.00 97.50 88 ASP A N 1
ATOM 702 C CA . ASP A 1 88 ? 12.964 4.332 -13.584 1.00 97.50 88 ASP A CA 1
ATOM 703 C C . ASP A 1 88 ? 12.969 2.948 -12.914 1.00 97.50 88 ASP A C 1
ATOM 705 O O . ASP A 1 88 ? 12.227 2.670 -11.968 1.00 97.50 88 ASP A O 1
ATOM 709 N N . VAL A 1 89 ? 13.830 2.063 -13.421 1.00 96.56 89 VAL A N 1
ATOM 710 C CA . VAL A 1 89 ? 13.951 0.669 -12.954 1.00 96.56 89 VAL A CA 1
ATOM 711 C C . VAL A 1 89 ? 14.308 0.594 -11.463 1.00 96.56 89 VAL A C 1
ATOM 713 O O . VAL A 1 89 ? 13.777 -0.246 -10.732 1.00 96.56 89 VAL A O 1
ATOM 716 N N . GLY A 1 90 ? 15.167 1.497 -10.975 1.00 98.00 90 GLY A N 1
ATOM 717 C CA . GLY A 1 90 ? 15.559 1.547 -9.563 1.00 98.00 90 GLY A CA 1
ATOM 718 C C . GLY A 1 90 ? 14.386 1.908 -8.650 1.00 98.00 90 GLY A C 1
ATOM 719 O O . GLY A 1 90 ? 14.202 1.314 -7.577 1.00 98.00 90 GLY A O 1
ATOM 720 N N . TRP A 1 91 ? 13.540 2.838 -9.096 1.00 97.81 91 TRP A N 1
ATOM 721 C CA . TRP A 1 91 ? 12.303 3.160 -8.401 1.00 97.81 91 TRP A CA 1
ATOM 722 C C . TRP A 1 91 ? 11.319 1.988 -8.398 1.00 97.81 91 TRP A C 1
ATOM 724 O O . TRP A 1 91 ? 10.766 1.688 -7.337 1.00 97.81 91 TRP A O 1
ATOM 734 N N . VAL A 1 92 ? 11.128 1.300 -9.530 1.00 98.12 92 VAL A N 1
ATOM 735 C CA . VAL A 1 92 ? 10.212 0.147 -9.619 1.00 98.12 92 VAL A CA 1
ATOM 736 C C . VAL A 1 92 ? 10.665 -0.980 -8.690 1.00 98.12 92 VAL A C 1
ATOM 738 O O . VAL A 1 92 ? 9.862 -1.483 -7.900 1.00 98.12 92 VAL A O 1
ATOM 741 N N . ALA A 1 93 ? 11.958 -1.316 -8.691 1.00 97.50 93 ALA A N 1
ATOM 742 C CA . ALA A 1 93 ? 12.525 -2.308 -7.779 1.00 97.50 93 ALA A CA 1
ATOM 743 C C . ALA A 1 93 ? 12.291 -1.925 -6.307 1.00 97.50 93 ALA A C 1
ATOM 745 O O . ALA A 1 93 ? 11.846 -2.741 -5.495 1.00 97.50 93 ALA A O 1
ATOM 746 N N . THR A 1 94 ? 12.501 -0.650 -5.968 1.00 97.81 94 THR A N 1
ATOM 747 C CA . THR A 1 94 ? 12.230 -0.133 -4.621 1.00 97.81 94 THR A CA 1
ATOM 748 C C . THR A 1 94 ? 10.746 -0.233 -4.264 1.00 97.81 94 THR A C 1
ATOM 750 O O . THR A 1 94 ? 10.407 -0.654 -3.158 1.00 97.81 94 THR A O 1
ATOM 753 N N . ALA A 1 95 ? 9.843 0.140 -5.173 1.00 97.50 95 ALA A N 1
ATOM 754 C CA . ALA A 1 95 ? 8.401 0.046 -4.961 1.00 97.50 95 ALA A CA 1
ATOM 755 C C . ALA A 1 95 ? 7.965 -1.409 -4.728 1.00 97.50 95 ALA A C 1
ATOM 757 O O . ALA A 1 95 ? 7.224 -1.676 -3.779 1.00 97.50 95 ALA A O 1
ATOM 758 N N . ARG A 1 96 ? 8.498 -2.354 -5.511 1.00 97.75 96 ARG A N 1
ATOM 759 C CA . ARG A 1 96 ? 8.251 -3.795 -5.364 1.00 97.75 96 ARG A CA 1
ATOM 760 C C . ARG A 1 96 ? 8.653 -4.301 -3.977 1.00 97.75 96 ARG A C 1
ATOM 762 O O . ARG A 1 96 ? 7.837 -4.931 -3.308 1.00 97.75 96 ARG A O 1
ATOM 769 N N . LEU A 1 97 ? 9.851 -3.951 -3.498 1.00 96.81 97 LEU A N 1
ATOM 770 C CA . LEU A 1 97 ? 10.310 -4.306 -2.145 1.00 96.81 97 LEU A CA 1
ATOM 771 C C . LEU A 1 97 ? 9.405 -3.719 -1.053 1.00 96.81 97 LEU A C 1
ATOM 773 O O . LEU A 1 97 ? 9.103 -4.366 -0.050 1.00 96.81 97 LEU A O 1
ATOM 777 N N . ARG A 1 98 ? 8.934 -2.484 -1.239 1.00 96.94 98 ARG A N 1
ATOM 778 C CA . ARG A 1 98 ? 8.040 -1.831 -0.276 1.00 96.94 98 ARG A CA 1
ATOM 779 C C . ARG A 1 98 ? 6.658 -2.479 -0.235 1.00 96.94 98 ARG A C 1
ATOM 781 O O . ARG A 1 98 ? 6.120 -2.631 0.857 1.00 96.94 98 ARG A O 1
ATOM 788 N N . LEU A 1 99 ? 6.119 -2.915 -1.373 1.00 97.69 99 LEU A N 1
ATOM 789 C CA . LEU A 1 99 ? 4.842 -3.641 -1.449 1.00 97.69 99 LEU A CA 1
ATOM 790 C C . LEU A 1 99 ? 4.899 -5.048 -0.825 1.00 97.69 99 LEU A C 1
ATOM 792 O O . LEU A 1 99 ? 3.859 -5.656 -0.592 1.00 97.69 99 LEU A O 1
ATOM 796 N N . GLN A 1 100 ? 6.090 -5.554 -0.503 1.00 95.62 100 GLN A N 1
ATOM 797 C CA . GLN A 1 100 ? 6.290 -6.789 0.269 1.00 95.62 100 GLN A CA 1
ATOM 798 C C . GLN A 1 100 ? 6.500 -6.523 1.767 1.00 95.62 100 GLN A C 1
ATOM 800 O O . GLN A 1 100 ? 6.465 -7.436 2.590 1.00 95.62 100 GLN A O 1
ATOM 805 N N . SER A 1 101 ? 6.757 -5.271 2.147 1.00 94.75 101 SER A N 1
ATOM 806 C CA . SER A 1 101 ? 7.209 -4.930 3.489 1.00 94.75 101 SER A CA 1
ATOM 807 C C . SER A 1 101 ? 6.042 -4.748 4.452 1.00 94.75 101 SER A C 1
ATOM 809 O O . SER A 1 101 ? 5.222 -3.837 4.310 1.00 94.75 101 SER A O 1
ATOM 811 N N . LEU A 1 102 ? 6.049 -5.539 5.526 1.00 93.94 102 LEU A N 1
ATOM 812 C CA . LEU A 1 102 ? 5.098 -5.396 6.625 1.00 93.94 102 LEU A CA 1
ATOM 813 C C . LEU A 1 102 ? 5.138 -4.000 7.261 1.00 93.94 102 LEU A C 1
ATOM 815 O O . LEU A 1 102 ? 4.106 -3.439 7.618 1.00 93.94 102 LEU A O 1
ATOM 819 N N . SER A 1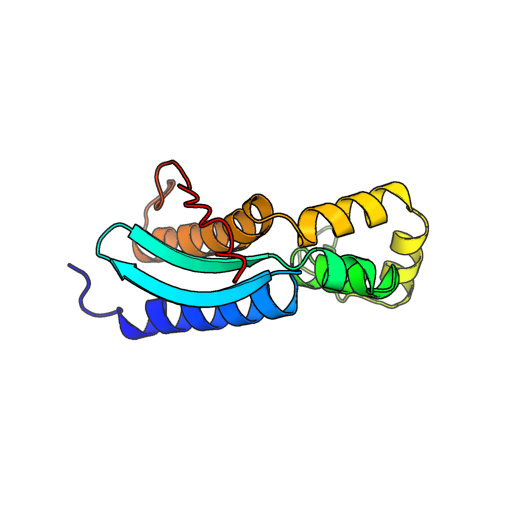 103 ? 6.320 -3.391 7.359 1.00 93.56 103 SER A N 1
ATOM 820 C CA . SER A 1 103 ? 6.462 -2.030 7.884 1.00 93.56 103 SER A CA 1
ATOM 821 C C . SER A 1 103 ? 5.747 -0.997 7.010 1.00 93.56 103 SER A C 1
ATOM 823 O O . SER A 1 103 ? 5.111 -0.086 7.542 1.00 93.56 103 SER A O 1
ATOM 825 N N . TRP A 1 104 ? 5.801 -1.147 5.683 1.00 95.69 104 TRP A N 1
ATOM 826 C CA . TRP A 1 104 ? 5.069 -0.279 4.757 1.00 95.69 104 TRP A CA 1
ATOM 827 C C . TRP A 1 104 ? 3.567 -0.531 4.793 1.00 95.69 104 TRP A C 1
ATOM 829 O O . TRP A 1 104 ? 2.805 0.432 4.865 1.00 95.69 104 TRP A O 1
ATOM 839 N N . PHE A 1 105 ? 3.146 -1.793 4.855 1.00 95.88 105 PHE A N 1
ATOM 840 C CA . PHE A 1 105 ? 1.744 -2.156 5.053 1.00 95.88 105 PHE A CA 1
ATOM 841 C C . PHE A 1 105 ? 1.175 -1.507 6.319 1.00 95.88 105 PHE A C 1
ATOM 843 O O . PHE A 1 105 ? 0.180 -0.780 6.274 1.00 95.88 105 PHE A O 1
ATOM 850 N N . MET A 1 106 ? 1.871 -1.664 7.449 1.00 93.69 106 MET A N 1
ATOM 851 C CA . MET A 1 106 ? 1.455 -1.068 8.716 1.00 93.69 106 MET A CA 1
ATOM 852 C C . MET A 1 106 ? 1.487 0.460 8.672 1.00 93.69 106 MET A C 1
ATOM 854 O O . MET A 1 106 ? 0.625 1.094 9.275 1.00 93.69 106 MET A O 1
ATOM 858 N N . LYS A 1 107 ? 2.430 1.080 7.954 1.00 92.69 107 LYS A N 1
ATOM 859 C CA . LYS A 1 107 ? 2.433 2.535 7.746 1.00 92.69 107 LYS A CA 1
ATOM 860 C C . LYS A 1 107 ? 1.172 2.989 7.000 1.00 92.69 107 LYS A C 1
ATOM 862 O O . LYS A 1 107 ? 0.488 3.898 7.471 1.00 92.69 107 LYS A O 1
ATOM 867 N N . CYS A 1 108 ? 0.837 2.323 5.895 1.00 94.50 108 CYS A N 1
ATOM 868 C CA . CYS A 1 108 ? -0.338 2.615 5.068 1.00 94.50 108 CYS A CA 1
ATOM 869 C C . CYS A 1 108 ? -1.677 2.353 5.779 1.00 94.50 108 CYS A C 1
ATOM 871 O O . CYS A 1 108 ? -2.688 2.953 5.400 1.00 94.50 108 CYS A O 1
ATOM 873 N N . LEU A 1 109 ? -1.682 1.499 6.807 1.00 93.56 109 LEU A N 1
ATOM 874 C CA . LEU A 1 109 ? -2.820 1.268 7.699 1.00 93.56 109 LEU A CA 1
ATOM 875 C C . LEU A 1 109 ? -2.918 2.330 8.808 1.00 93.56 109 LEU A C 1
ATOM 877 O O . LEU A 1 109 ? -3.980 2.913 9.028 1.00 93.56 109 LEU A O 1
ATOM 881 N N . LYS A 1 110 ? -1.812 2.593 9.516 1.00 89.38 110 LYS A N 1
ATOM 882 C CA . LYS A 1 110 ? -1.801 3.444 10.717 1.00 89.38 110 LYS A CA 1
ATOM 883 C C . LYS A 1 110 ? -2.009 4.921 10.405 1.00 89.38 110 LYS A C 1
ATOM 885 O O . LYS A 1 110 ? -2.684 5.601 11.172 1.00 89.38 110 LYS A O 1
ATOM 890 N N . GLU A 1 111 ? -1.422 5.434 9.325 1.00 88.38 111 GLU A N 1
ATOM 891 C CA . GLU A 1 111 ? -1.472 6.868 9.016 1.00 88.38 111 GLU A CA 1
ATOM 892 C C . GLU A 1 111 ? -2.907 7.364 8.742 1.00 88.38 111 GLU A C 1
ATOM 894 O O . GLU A 1 111 ? -3.320 8.330 9.396 1.00 88.38 111 GLU A O 1
ATOM 899 N N . PRO A 1 112 ? -3.716 6.724 7.870 1.00 87.44 112 PRO A N 1
ATOM 900 C CA . PRO A 1 112 ? -5.096 7.157 7.659 1.00 87.44 112 PRO A CA 1
ATOM 901 C C . PRO A 1 112 ? -5.981 6.931 8.890 1.00 87.44 112 PRO A C 1
ATOM 903 O O . PRO A 1 112 ? -6.799 7.791 9.205 1.00 87.44 112 PRO A O 1
ATOM 906 N N . LEU A 1 113 ? -5.762 5.845 9.643 1.00 85.81 113 LEU A N 1
ATOM 907 C CA . LEU A 1 113 ? -6.490 5.587 10.888 1.00 85.81 113 LEU A CA 1
ATOM 908 C C . LEU A 1 113 ? -6.218 6.673 11.938 1.00 85.81 113 LEU A C 1
ATOM 910 O O . LEU A 1 113 ? -7.141 7.169 12.581 1.00 85.81 113 LEU A O 1
ATOM 914 N N . ALA A 1 114 ? -4.958 7.088 12.091 1.00 82.56 114 ALA A N 1
ATOM 915 C CA . ALA A 1 114 ? -4.594 8.174 12.993 1.00 82.56 114 ALA A CA 1
ATOM 916 C C . ALA A 1 114 ? -5.241 9.499 12.564 1.00 82.56 114 ALA A C 1
ATOM 918 O O . ALA A 1 114 ? -5.761 10.218 13.413 1.00 82.56 114 ALA A O 1
ATOM 919 N N . ARG A 1 115 ? -5.265 9.811 11.259 1.00 82.25 115 ARG A N 1
ATOM 920 C CA . ARG A 1 115 ? -5.962 11.001 10.740 1.00 82.25 115 ARG A CA 1
ATOM 921 C C . ARG A 1 115 ? -7.466 10.961 11.011 1.00 82.25 115 ARG A C 1
ATOM 923 O O . ARG A 1 115 ? -8.005 11.978 11.438 1.00 82.25 115 ARG A O 1
ATOM 930 N N . LEU A 1 116 ? -8.116 9.814 10.798 1.00 82.19 116 LEU A N 1
ATOM 931 C CA . LEU A 1 116 ? -9.544 9.621 11.064 1.00 82.19 116 LEU A CA 1
ATOM 932 C C . LEU A 1 116 ? -9.865 9.894 12.539 1.00 82.19 116 LEU A C 1
ATOM 934 O O . LEU A 1 116 ? -10.667 10.773 12.845 1.00 82.19 116 LEU A O 1
ATOM 938 N N . VAL A 1 117 ? -9.157 9.226 13.453 1.00 75.94 117 VAL A N 1
ATOM 939 C CA . VAL A 1 117 ? -9.389 9.370 14.899 1.00 75.94 117 VAL A CA 1
ATOM 940 C C . VAL A 1 117 ? -9.068 10.782 15.396 1.00 75.94 117 VAL A C 1
ATOM 942 O O . VAL A 1 117 ? -9.766 11.314 16.258 1.00 75.94 117 VAL A O 1
ATOM 945 N N . ASN A 1 118 ? -8.028 11.415 14.855 1.00 76.81 118 ASN A N 1
ATOM 946 C CA . ASN A 1 118 ? -7.694 12.797 15.195 1.00 76.81 118 ASN A CA 1
ATOM 947 C C . ASN A 1 118 ? -8.786 13.778 14.762 1.00 76.81 118 ASN A C 1
ATOM 949 O O . ASN A 1 118 ? -9.120 14.684 15.525 1.00 76.81 118 ASN A O 1
ATOM 953 N N . ARG A 1 119 ? -9.365 13.577 13.569 1.00 78.25 119 ARG A N 1
ATOM 954 C CA . ARG A 1 119 ? -10.479 14.388 13.066 1.00 78.25 119 ARG A CA 1
ATOM 955 C C . ARG A 1 119 ? -11.717 14.239 13.950 1.00 78.25 119 ARG A C 1
ATOM 957 O O . ARG A 1 119 ? -12.313 15.250 14.296 1.00 78.25 119 ARG A O 1
ATOM 964 N N . GLU A 1 120 ? -12.054 13.013 14.355 1.00 75.88 120 GLU A N 1
ATOM 965 C CA . GLU A 1 120 ? -13.179 12.733 15.266 1.00 75.88 120 GLU A CA 1
ATOM 966 C C . GLU A 1 120 ? -13.006 13.392 16.643 1.00 75.88 120 GLU A C 1
ATOM 968 O O . GLU A 1 120 ? -13.978 13.827 17.250 1.00 75.88 120 GLU A O 1
ATOM 973 N N . LYS A 1 121 ? -11.770 13.477 17.147 1.00 68.19 121 LYS A N 1
ATOM 974 C CA . LYS A 1 121 ? -11.475 13.987 18.497 1.00 68.19 121 LYS A CA 1
ATOM 975 C C . LYS A 1 121 ? -11.114 15.472 18.553 1.00 68.19 121 LYS A C 1
ATOM 977 O O . LYS A 1 121 ? -10.775 15.954 19.630 1.00 68.19 121 LYS A O 1
ATOM 982 N N . GLY A 1 122 ? -11.093 16.178 17.419 1.00 66.25 122 GLY A N 1
ATOM 983 C CA . GLY A 1 122 ? -10.592 17.558 17.347 1.00 66.25 122 GLY A CA 1
ATOM 984 C C . GLY A 1 122 ? -9.138 17.714 17.828 1.00 66.25 122 GLY A C 1
ATOM 985 O O . GLY A 1 122 ? -8.713 18.8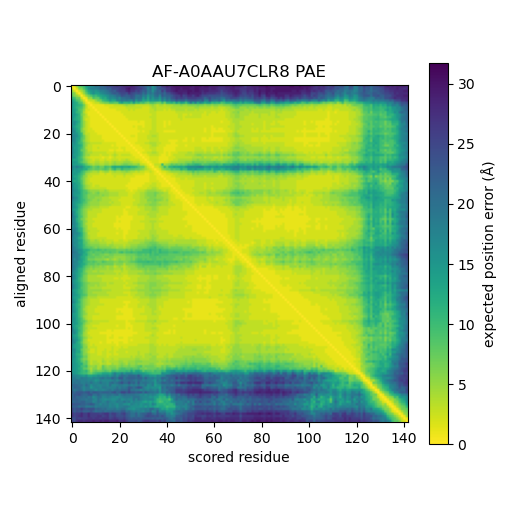10 18.183 1.00 66.25 122 GLY A O 1
ATOM 986 N N . ALA A 1 123 ? -8.374 16.619 17.870 1.00 63.38 123 ALA A N 1
ATOM 987 C CA . ALA A 1 123 ? -7.044 16.556 18.462 1.00 63.38 123 ALA A CA 1
ATOM 988 C C . ALA A 1 123 ? -5.956 16.466 17.381 1.00 63.38 123 ALA A C 1
ATOM 990 O O . ALA A 1 123 ? -6.192 16.013 16.260 1.00 63.38 123 ALA A O 1
ATOM 991 N N . ARG A 1 124 ? -4.726 16.864 17.724 1.00 46.69 124 ARG A N 1
ATOM 992 C CA . ARG A 1 124 ? -3.527 16.677 16.889 1.00 46.69 124 ARG A CA 1
ATOM 993 C C . ARG A 1 124 ? -2.554 15.744 17.614 1.00 46.69 124 ARG A C 1
ATOM 995 O O . ARG A 1 124 ? -2.234 15.989 18.771 1.00 46.69 124 ARG A O 1
ATOM 1002 N N . GLY A 1 125 ? -2.070 14.687 16.955 1.00 51.03 125 GLY A N 1
ATOM 1003 C CA . GLY A 1 125 ? -1.055 13.786 17.528 1.00 51.03 125 GLY A CA 1
ATOM 1004 C C . GLY A 1 125 ? -1.122 12.341 17.024 1.00 51.03 125 GLY A C 1
ATOM 1005 O O . GLY A 1 125 ? -1.987 11.981 16.237 1.00 51.03 125 GLY A O 1
ATOM 1006 N N . ALA A 1 126 ? -0.193 11.482 17.447 1.00 47.69 126 ALA A N 1
ATOM 1007 C CA . ALA A 1 126 ? -0.235 10.058 17.106 1.00 47.69 126 ALA A CA 1
ATOM 1008 C C . ALA A 1 126 ? -1.209 9.307 18.035 1.00 47.69 126 ALA A C 1
ATOM 1010 O O . ALA A 1 126 ? -0.926 9.163 19.222 1.00 47.69 126 ALA A O 1
ATOM 1011 N N . PHE A 1 127 ? -2.329 8.802 17.501 1.00 45.72 127 PHE A N 1
ATOM 1012 C CA . PHE A 1 127 ? -3.276 7.967 18.259 1.00 45.72 127 PHE A CA 1
ATOM 1013 C C . PHE A 1 127 ? -2.682 6.594 18.629 1.00 45.72 127 PHE A C 1
ATOM 1015 O O . PHE A 1 127 ? -2.895 6.094 19.728 1.00 45.72 127 PHE A O 1
ATOM 1022 N N . LEU A 1 128 ? -1.872 6.012 17.738 1.00 49.84 128 LEU A N 1
ATOM 1023 C CA . LEU A 1 128 ? -1.113 4.784 17.985 1.00 49.84 128 LEU A CA 1
ATOM 1024 C C . LEU A 1 128 ? 0.320 5.153 18.393 1.00 49.84 128 LEU A C 1
ATOM 1026 O O . LEU A 1 128 ? 1.227 5.203 17.557 1.00 49.84 128 LEU A O 1
ATOM 1030 N N . LYS A 1 129 ? 0.527 5.468 19.675 1.00 36.09 129 LYS A N 1
ATOM 1031 C CA . LYS A 1 129 ? 1.865 5.715 20.231 1.00 36.09 129 LYS A CA 1
ATOM 1032 C C . LYS A 1 129 ? 2.646 4.390 20.282 1.00 36.09 129 LYS A C 1
ATOM 1034 O O . LYS A 1 129 ? 2.409 3.576 21.159 1.00 36.09 129 LYS A O 1
ATOM 1039 N N . GLY A 1 130 ? 3.595 4.223 19.358 1.00 48.72 130 GLY A N 1
ATOM 1040 C CA . GLY A 1 130 ? 4.797 3.397 19.530 1.00 48.72 130 GLY A CA 1
ATOM 1041 C C . GLY A 1 130 ? 4.654 1.869 19.441 1.00 48.72 130 GLY A C 1
ATOM 1042 O O . GLY A 1 130 ? 3.956 1.247 20.225 1.00 48.72 130 GLY A O 1
ATOM 1043 N N . ARG A 1 131 ? 5.488 1.293 18.559 1.00 41.19 131 ARG A N 1
ATOM 1044 C CA . ARG A 1 131 ? 5.904 -0.123 18.454 1.00 41.19 131 ARG A CA 1
ATOM 1045 C C . ARG A 1 131 ? 4.888 -1.080 17.811 1.00 41.19 131 ARG A C 1
ATOM 1047 O O . ARG A 1 131 ? 3.812 -1.349 18.325 1.00 41.19 131 ARG A O 1
ATOM 1054 N N . SER A 1 132 ? 5.260 -1.594 16.635 1.00 44.22 132 SER A N 1
ATOM 1055 C CA . SER A 1 132 ? 4.699 -2.839 16.105 1.00 44.22 132 SER A CA 1
ATOM 1056 C C . SER A 1 132 ? 5.494 -3.984 16.724 1.00 44.22 132 SER A C 1
ATOM 1058 O O . SER A 1 132 ? 6.716 -3.994 16.597 1.00 44.22 132 SER A O 1
ATOM 1060 N N . TYR A 1 133 ? 4.820 -4.921 17.378 1.00 44.44 133 TYR A N 1
ATOM 1061 C CA . TYR A 1 133 ? 5.427 -6.171 17.817 1.00 44.44 133 TYR A CA 1
ATOM 1062 C C . TYR A 1 133 ? 5.055 -7.241 16.796 1.00 44.44 133 TYR A C 1
ATOM 1064 O O . TYR A 1 133 ? 3.875 -7.432 16.506 1.00 44.44 133 TYR A O 1
ATOM 1072 N N . TYR A 1 134 ? 6.060 -7.888 16.215 1.00 52.47 134 TYR A N 1
ATOM 1073 C CA . TYR A 1 134 ? 5.870 -8.979 15.269 1.00 52.47 134 TYR A CA 1
ATOM 1074 C C . TYR A 1 134 ? 6.225 -10.276 15.981 1.00 52.47 134 TYR A C 1
ATOM 1076 O O . TYR A 1 134 ? 7.377 -10.481 16.355 1.00 52.47 134 TYR A O 1
ATOM 1084 N N . LEU A 1 135 ? 5.231 -11.133 16.189 1.00 43.66 135 LEU A N 1
ATOM 1085 C CA . LEU A 1 135 ? 5.465 -12.502 16.623 1.00 43.66 135 LEU A CA 1
ATOM 1086 C C . LEU A 1 135 ? 5.579 -13.348 15.360 1.00 43.66 135 LEU A C 1
ATOM 1088 O O . LEU A 1 135 ? 4.591 -13.593 14.672 1.00 43.66 135 LEU A O 1
ATOM 1092 N N . HIS A 1 136 ? 6.806 -13.730 15.018 1.00 45.75 136 HIS A N 1
ATOM 1093 C CA . HIS A 1 136 ? 7.047 -14.707 13.969 1.00 45.75 136 HIS A CA 1
ATOM 1094 C C . HIS A 1 136 ? 6.825 -16.092 14.576 1.00 45.75 136 HIS A C 1
ATOM 1096 O O . HIS A 1 136 ? 7.597 -16.511 15.433 1.00 45.75 136 HIS A O 1
ATOM 1102 N N . SER A 1 137 ? 5.759 -16.783 14.173 1.00 41.22 137 SER A N 1
ATOM 1103 C CA . SER A 1 137 ? 5.669 -18.224 14.410 1.00 41.22 137 SER A CA 1
ATOM 1104 C C . SER A 1 137 ? 6.460 -18.909 13.296 1.00 41.22 137 SER A C 1
ATOM 1106 O O . SER A 1 137 ? 6.068 -18.761 12.135 1.00 41.22 137 SER A O 1
ATOM 1108 N N . PRO A 1 138 ? 7.571 -19.607 13.596 1.00 35.91 138 PRO A N 1
ATOM 1109 C CA . PRO A 1 138 ? 8.200 -20.453 12.599 1.00 35.91 138 PRO A CA 1
ATOM 1110 C C . PRO A 1 138 ? 7.177 -21.515 12.194 1.00 35.91 138 PRO A C 1
ATOM 1112 O O . PRO A 1 138 ? 6.496 -22.083 13.050 1.00 35.91 138 PRO A O 1
ATOM 1115 N N . CYS A 1 139 ? 7.020 -21.735 10.888 1.00 37.44 139 CYS A N 1
ATOM 1116 C CA . CYS A 1 139 ? 6.205 -22.838 10.397 1.00 37.44 139 CYS A CA 1
ATOM 1117 C C . CYS A 1 139 ? 6.690 -24.124 11.074 1.00 37.44 139 CYS A C 1
ATOM 1119 O O . CYS A 1 139 ? 7.869 -24.459 10.977 1.00 37.44 139 CYS A O 1
ATOM 1121 N N . LEU A 1 140 ? 5.785 -24.823 11.762 1.00 37.62 140 LEU A N 1
ATOM 1122 C CA . LEU A 1 140 ? 5.997 -26.214 12.129 1.00 37.62 140 LEU A CA 1
ATOM 1123 C C . LEU A 1 140 ? 6.090 -26.981 10.808 1.00 37.62 140 LEU A C 1
ATOM 1125 O O . LEU A 1 140 ? 5.081 -27.212 10.145 1.00 37.62 140 LEU A O 1
ATOM 1129 N N . THR A 1 141 ? 7.311 -27.275 10.373 1.00 36.97 141 THR A N 1
ATOM 1130 C CA . THR A 1 141 ? 7.552 -28.277 9.340 1.00 36.97 141 THR A CA 1
ATOM 1131 C C . THR A 1 141 ? 7.130 -29.613 9.935 1.00 36.97 141 THR A C 1
ATOM 1133 O O . THR A 1 141 ? 7.740 -30.061 10.906 1.00 36.97 141 THR A O 1
ATOM 1136 N N . ASN A 1 142 ? 6.043 -30.171 9.408 1.00 37.25 142 ASN A N 1
ATOM 1137 C CA . ASN A 1 142 ? 5.649 -31.555 9.649 1.00 37.25 142 ASN A CA 1
ATOM 1138 C C . ASN A 1 142 ? 6.472 -32.482 8.753 1.00 37.25 142 ASN A C 1
ATOM 1140 O O . ASN A 1 142 ? 6.716 -32.071 7.594 1.00 37.25 142 ASN A O 1
#

Secondary structure (DSSP, 8-state):
---S-HHHHHHHHHHHHHHHHHHSSEEEEEEEE-SS-EEEEEEE-HHHHHHS-HHHHHHHHHHHS--B-TTS-B----HHHHHHHHT-HHHHHHHHHHHT-HHHHHHHHHHHHHHHHHHHTT--S-SS-S------------

Solvent-accessible surface area (backbone atoms only — not comparable to full-atom values): 8698 Å² total; per-residue (Å²): 133,82,74,91,60,55,66,62,53,51,51,49,50,50,54,50,50,54,53,47,36,75,51,31,24,33,49,73,80,48,72,48,83,53,101,89,48,77,49,70,44,68,46,79,36,65,63,64,55,65,71,50,53,70,66,53,44,52,53,41,48,34,72,78,56,50,54,58,51,96,86,66,45,76,45,83,89,44,70,70,56,50,57,61,50,64,74,40,58,71,57,48,56,51,50,43,55,43,38,48,31,65,70,48,53,50,47,69,51,49,54,58,51,28,52,52,53,24,62,77,65,79,48,87,71,74,75,78,74,76,82,89,83,82,84,82,76,77,79,81,81,126

Foldseek 3Di:
DPPDCVVVLVVVLVVLLVLLCVLAQKDWPDWDDDPQDIDTDIDFHLVVLVPDDLLSLLVSVCVLPADADPVRDGDDPDPVNSVVVSVCVVVSVVSSVLSRDPVNSVVSSQPVSQVVVCVVVVHDDRSNPDDDDDDDDDPPDD

Sequence (142 aa):
MLGEGGSDRKQWIENRLQELAGLFSIAVGGFAVLNNHLHVLVRLDPQLAGAWSDEEVVRRWARLFPPRDQTRQPVEVSQAWVEGRLKDVGWVATARLRLQSLSWFMKCLKEPLARLVNREKGARGAFLKGRSYYLHSPCLTN